Protein AF-A0A3N5G888-F1 (afdb_monomer)

Structure (mmCIF, N/CA/C/O backbone):
data_AF-A0A3N5G888-F1
#
_entry.id   AF-A0A3N5G888-F1
#
loop_
_atom_site.group_PDB
_atom_site.id
_atom_site.type_symbol
_atom_site.label_atom_id
_atom_site.label_alt_id
_atom_site.label_comp_id
_atom_site.label_asym_id
_atom_site.label_entity_id
_atom_site.label_seq_id
_atom_site.pdbx_PDB_ins_code
_atom_site.Cartn_x
_atom_site.Cartn_y
_atom_site.Cartn_z
_atom_site.occupancy
_atom_site.B_iso_or_equiv
_atom_site.auth_seq_id
_atom_site.auth_comp_id
_atom_site.auth_asym_id
_atom_site.auth_atom_id
_atom_site.pdbx_PDB_model_num
ATOM 1 N N . MET A 1 1 ? -8.835 -10.531 22.238 1.00 49.81 1 MET A N 1
ATOM 2 C CA . MET A 1 1 ? -8.653 -9.142 21.767 1.00 49.81 1 MET A CA 1
ATOM 3 C C . MET A 1 1 ? -8.648 -8.246 22.997 1.00 49.81 1 MET A C 1
ATOM 5 O O . MET A 1 1 ? -9.585 -8.353 23.775 1.00 49.81 1 MET A O 1
ATOM 9 N N . LYS A 1 2 ?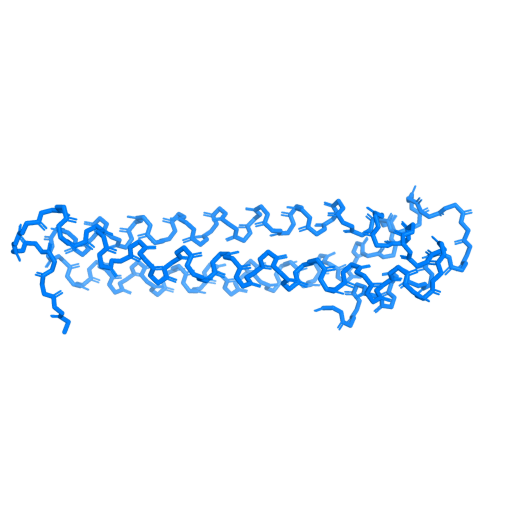 -7.575 -7.481 23.257 1.00 48.91 2 LYS A N 1
ATOM 10 C CA . LYS A 1 2 ? -7.575 -6.506 24.364 1.00 48.91 2 LYS A CA 1
ATOM 11 C C . LYS A 1 2 ? -8.577 -5.409 24.011 1.00 48.91 2 LYS A C 1
ATOM 13 O O . LYS A 1 2 ? -8.503 -4.865 22.915 1.00 48.91 2 LYS A O 1
ATOM 18 N N . ASP A 1 3 ? -9.521 -5.149 24.905 1.00 51.09 3 ASP A N 1
ATOM 19 C CA . ASP A 1 3 ? -10.545 -4.128 24.720 1.00 51.09 3 ASP A CA 1
ATOM 20 C C . ASP A 1 3 ? -9.896 -2.747 24.882 1.00 51.09 3 ASP A C 1
ATOM 22 O O . ASP A 1 3 ? -9.592 -2.312 25.989 1.00 51.09 3 ASP A O 1
ATOM 26 N N . LEU A 1 4 ? -9.611 -2.090 23.757 1.00 59.66 4 LEU A N 1
ATOM 27 C CA . LEU A 1 4 ? -8.947 -0.782 23.712 1.00 59.66 4 LEU A CA 1
ATOM 28 C C . LEU A 1 4 ? -9.892 0.366 24.115 1.00 59.66 4 LEU A C 1
ATOM 30 O O . LEU A 1 4 ? -9.472 1.521 24.117 1.00 59.66 4 LEU A O 1
ATOM 34 N N . THR A 1 5 ? -11.158 0.068 24.446 1.00 57.53 5 THR A N 1
ATOM 35 C CA . THR A 1 5 ? -12.135 1.054 24.945 1.00 57.53 5 THR A CA 1
ATOM 36 C C . THR A 1 5 ? -12.047 1.287 26.457 1.00 57.53 5 THR A C 1
ATOM 38 O O . THR A 1 5 ? -12.717 2.174 26.983 1.00 57.53 5 THR A O 1
ATOM 41 N N . GLN A 1 6 ? -11.210 0.522 27.167 1.00 50.16 6 GLN A N 1
ATOM 42 C CA . GLN A 1 6 ? -11.021 0.601 28.618 1.00 50.16 6 GLN A CA 1
ATOM 43 C C . GLN A 1 6 ? -9.537 0.870 28.930 1.00 50.16 6 GLN A C 1
ATOM 45 O O . GLN A 1 6 ? -8.699 -0.015 28.771 1.00 50.16 6 GLN A O 1
ATOM 50 N N . GLY A 1 7 ? -9.192 2.083 29.383 1.00 62.69 7 GLY A N 1
ATOM 51 C CA . GLY A 1 7 ? -7.822 2.437 29.793 1.00 62.69 7 GLY A CA 1
ATOM 52 C C . GLY A 1 7 ? -7.388 3.865 29.434 1.00 62.69 7 GLY A C 1
ATOM 53 O O . GLY A 1 7 ? -8.189 4.675 28.974 1.00 62.69 7 GLY A O 1
ATOM 54 N N . SER A 1 8 ? -6.107 4.197 29.662 1.00 72.75 8 SER A N 1
ATOM 55 C CA . SER A 1 8 ? -5.562 5.518 29.318 1.00 72.75 8 SER A CA 1
ATOM 56 C C . SER A 1 8 ? -5.250 5.617 27.819 1.00 72.75 8 SER A C 1
ATOM 58 O O . SER A 1 8 ? -4.466 4.842 27.265 1.00 72.75 8 SER A O 1
ATOM 60 N N . VAL A 1 9 ? -5.847 6.616 27.163 1.00 72.50 9 VAL A N 1
ATOM 61 C CA . VAL A 1 9 ? -5.684 6.886 25.723 1.00 72.50 9 VAL A CA 1
ATOM 62 C C . VAL A 1 9 ? -4.204 7.056 25.354 1.00 72.50 9 VAL A C 1
ATOM 64 O O . VAL A 1 9 ? -3.737 6.489 24.369 1.00 72.50 9 VAL A O 1
ATOM 67 N N . GLY A 1 10 ? -3.437 7.766 26.190 1.00 75.12 10 GLY A N 1
ATOM 68 C CA . GLY A 1 10 ? -2.010 8.009 25.963 1.00 75.12 10 GLY A CA 1
ATOM 69 C C . GLY A 1 10 ? -1.146 6.743 26.009 1.00 75.12 10 GLY A C 1
ATOM 70 O O . GLY A 1 10 ? -0.276 6.568 25.160 1.00 75.12 10 GLY A O 1
ATOM 71 N N . GLY A 1 11 ? -1.402 5.822 26.946 1.00 76.50 11 GLY A N 1
ATOM 72 C CA . GLY A 1 11 ? -0.633 4.576 27.051 1.00 76.50 11 GLY A CA 1
ATOM 73 C C . GLY A 1 11 ? -0.887 3.627 25.877 1.00 76.50 11 GLY A C 1
ATOM 74 O O . GLY A 1 11 ? 0.043 2.998 25.369 1.00 76.50 11 GLY A O 1
ATOM 75 N N . HIS A 1 12 ? -2.134 3.551 25.406 1.00 76.88 12 HIS A N 1
ATOM 76 C CA . HIS A 1 12 ? -2.490 2.749 24.231 1.00 76.88 12 HIS A CA 1
ATOM 77 C C . HIS A 1 12 ? -1.909 3.330 22.941 1.00 76.88 12 HIS A C 1
ATOM 79 O O . HIS A 1 12 ? -1.332 2.579 22.155 1.00 76.88 12 HIS A O 1
ATOM 85 N N . LEU A 1 13 ? -1.962 4.656 22.776 1.00 76.44 13 LEU A N 1
ATOM 86 C CA . LEU A 1 13 ? -1.317 5.346 21.659 1.00 76.44 13 LEU A CA 1
ATOM 87 C C . LEU A 1 13 ? 0.177 5.037 21.589 1.00 76.44 13 LEU A C 1
ATOM 89 O O . LEU A 1 13 ? 0.644 4.615 20.541 1.00 76.44 13 LEU A O 1
ATOM 93 N N . VAL A 1 14 ? 0.922 5.176 22.690 1.00 80.50 14 VAL A N 1
ATOM 94 C CA . VAL A 1 14 ? 2.374 4.915 22.693 1.00 80.50 14 VAL A CA 1
ATOM 95 C C . VAL A 1 14 ? 2.685 3.445 22.393 1.00 80.50 14 VAL A C 1
ATOM 97 O O . VAL A 1 14 ? 3.591 3.151 21.614 1.00 80.50 14 VAL A O 1
ATOM 100 N N . THR A 1 15 ? 1.909 2.517 22.959 1.00 82.44 15 THR A N 1
ATOM 101 C CA . THR A 1 15 ? 2.130 1.073 22.771 1.00 82.44 15 THR A CA 1
ATOM 102 C C . THR A 1 15 ? 1.822 0.615 21.341 1.00 82.44 15 THR A C 1
ATOM 104 O O . THR A 1 15 ? 2.457 -0.317 20.860 1.00 82.44 15 THR A O 1
ATOM 107 N N . MET A 1 16 ? 0.878 1.262 20.647 1.00 81.12 16 MET A N 1
ATOM 108 C CA . MET A 1 16 ? 0.584 0.991 19.232 1.00 81.12 16 MET A CA 1
ATOM 109 C C . MET A 1 16 ? 1.498 1.765 18.277 1.00 81.12 16 MET A C 1
ATOM 111 O O . MET A 1 16 ? 1.932 1.223 17.263 1.00 81.12 16 MET A O 1
ATOM 115 N N . ALA A 1 17 ? 1.838 3.011 18.607 1.00 83.44 17 ALA A N 1
ATOM 116 C CA . ALA A 1 17 ? 2.670 3.862 17.768 1.00 83.44 17 ALA A CA 1
ATOM 117 C C . ALA A 1 17 ? 4.123 3.380 17.712 1.00 83.44 17 ALA A C 1
ATOM 119 O O . ALA A 1 17 ? 4.728 3.447 16.649 1.00 83.44 17 ALA A O 1
ATOM 120 N N . MET A 1 18 ? 4.685 2.864 18.812 1.00 86.38 18 MET A N 1
ATOM 121 C CA . MET A 1 18 ? 6.071 2.380 18.832 1.00 86.38 18 MET A CA 1
ATOM 122 C C . MET A 1 18 ? 6.339 1.260 17.799 1.00 86.38 18 MET A C 1
ATOM 124 O O . MET A 1 18 ? 7.259 1.423 16.994 1.00 86.38 18 MET A O 1
ATOM 128 N N . PRO A 1 19 ? 5.561 0.156 17.742 1.00 86.56 19 PRO A N 1
ATOM 129 C CA . PRO A 1 19 ? 5.771 -0.880 16.732 1.00 86.56 19 PRO A CA 1
ATOM 130 C C . PRO A 1 19 ? 5.456 -0.392 15.312 1.00 86.56 19 PRO A C 1
ATOM 132 O O . PRO A 1 19 ? 6.163 -0.772 14.381 1.00 86.56 19 PRO A O 1
ATOM 135 N N . MET A 1 20 ? 4.456 0.482 15.127 1.00 86.62 20 MET A N 1
ATOM 136 C CA . MET A 1 20 ? 4.175 1.075 13.811 1.00 86.62 20 MET A CA 1
ATOM 137 C C . MET A 1 20 ? 5.334 1.952 13.320 1.00 86.62 20 MET A C 1
ATOM 139 O O . MET A 1 20 ? 5.749 1.825 12.171 1.00 86.62 20 MET A O 1
ATOM 143 N N . ALA A 1 21 ? 5.900 2.791 14.191 1.00 88.00 21 ALA A N 1
ATOM 144 C CA . ALA A 1 21 ? 7.038 3.647 13.869 1.00 88.00 21 ALA A CA 1
ATOM 145 C C . ALA A 1 21 ? 8.281 2.822 13.516 1.00 88.00 21 ALA A C 1
ATOM 147 O O . ALA A 1 21 ? 8.937 3.106 12.516 1.00 88.00 21 ALA A O 1
ATOM 148 N N . ALA A 1 22 ? 8.568 1.763 14.281 1.00 89.56 22 ALA A N 1
ATOM 149 C CA . ALA A 1 22 ? 9.634 0.826 13.940 1.00 89.56 22 ALA A CA 1
ATOM 150 C C . ALA A 1 22 ? 9.404 0.209 12.549 1.00 89.56 22 ALA A C 1
ATOM 152 O O . ALA A 1 22 ? 10.313 0.211 11.721 1.00 89.56 22 ALA A O 1
ATOM 153 N N . GLY A 1 23 ? 8.176 -0.235 12.255 1.00 88.62 23 GLY A N 1
ATOM 154 C CA . GLY A 1 23 ? 7.799 -0.760 10.941 1.00 88.62 23 GLY A CA 1
ATOM 155 C C . GLY A 1 23 ? 8.034 0.232 9.798 1.00 88.62 23 GLY A C 1
ATOM 156 O O . GLY A 1 23 ? 8.612 -0.142 8.780 1.00 88.62 23 GLY A O 1
ATOM 157 N N . MET A 1 24 ? 7.670 1.506 9.975 1.00 88.44 24 MET A N 1
ATOM 158 C CA . MET A 1 24 ? 7.906 2.543 8.960 1.00 88.44 24 MET A CA 1
ATOM 159 C C . MET A 1 24 ? 9.399 2.831 8.740 1.00 88.44 24 MET A C 1
ATOM 161 O O . MET A 1 24 ? 9.812 3.087 7.606 1.00 88.44 24 MET A O 1
ATOM 165 N N . ILE A 1 25 ? 10.227 2.752 9.789 1.00 91.44 25 ILE A N 1
ATOM 166 C CA . ILE A 1 25 ? 11.688 2.885 9.662 1.00 91.44 25 ILE A CA 1
ATOM 167 C C . ILE A 1 25 ? 12.249 1.734 8.820 1.00 91.44 25 ILE A C 1
ATOM 169 O O . ILE A 1 25 ? 12.992 1.983 7.872 1.00 91.44 25 ILE A O 1
ATOM 173 N N . PHE A 1 26 ? 11.856 0.489 9.108 1.00 90.56 26 PHE A N 1
ATOM 174 C CA . PHE A 1 26 ? 12.271 -0.671 8.311 1.00 90.56 26 PHE A CA 1
ATOM 175 C C . PHE A 1 26 ? 11.784 -0.584 6.862 1.00 90.56 26 PHE A C 1
ATOM 177 O O . PHE A 1 26 ? 12.556 -0.863 5.948 1.00 90.56 26 PHE A O 1
ATOM 184 N N . GLN A 1 27 ? 10.543 -0.145 6.641 1.00 86.88 27 GLN A N 1
ATOM 185 C CA . GLN A 1 27 ? 9.999 0.073 5.300 1.00 86.88 27 GLN A CA 1
ATOM 186 C C . GLN A 1 27 ? 10.819 1.111 4.520 1.00 86.88 27 GLN A C 1
ATOM 188 O O . GLN A 1 27 ? 11.142 0.898 3.355 1.00 86.88 27 GLN A O 1
ATOM 193 N N . THR A 1 28 ? 11.193 2.217 5.164 1.00 87.44 28 THR A N 1
ATOM 194 C CA . THR A 1 28 ? 12.014 3.265 4.538 1.00 87.44 28 THR A CA 1
ATOM 195 C C . THR A 1 28 ? 13.420 2.759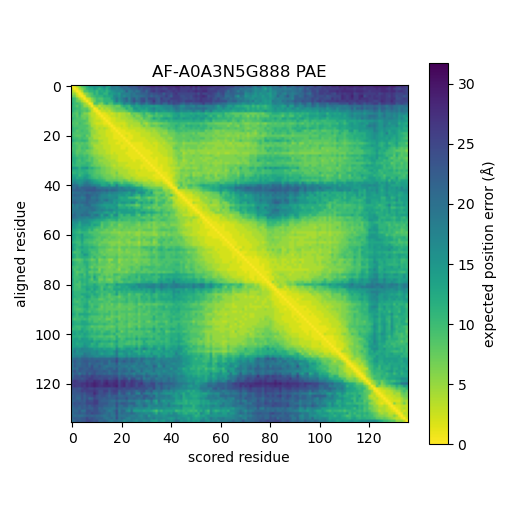 4.216 1.00 87.44 28 THR A C 1
ATOM 197 O O . THR A 1 28 ? 13.931 3.015 3.128 1.00 87.44 28 THR A O 1
ATOM 200 N N . LEU A 1 29 ? 14.040 2.008 5.133 1.00 88.06 29 LEU A N 1
ATOM 201 C CA . LEU A 1 29 ? 15.350 1.395 4.897 1.00 88.06 29 LEU A CA 1
ATOM 202 C C . LEU A 1 29 ? 15.308 0.397 3.740 1.00 88.06 29 LEU A C 1
ATOM 204 O O . LEU A 1 29 ? 16.232 0.377 2.934 1.00 88.06 29 LEU A O 1
ATOM 208 N N . TYR A 1 30 ? 14.237 -0.390 3.631 1.00 86.19 30 TYR A N 1
ATOM 209 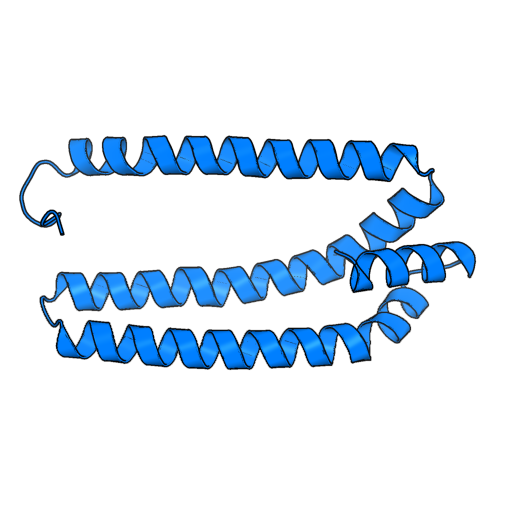C CA . TYR A 1 30 ? 14.041 -1.307 2.514 1.00 86.19 30 TYR A CA 1
ATOM 210 C C . TYR A 1 30 ? 14.006 -0.561 1.177 1.00 86.19 30 TYR A C 1
ATOM 212 O O . TYR A 1 30 ? 14.776 -0.906 0.289 1.00 86.19 30 TYR A O 1
ATOM 220 N N . TYR A 1 31 ? 13.213 0.512 1.066 1.00 82.38 31 TYR A N 1
ATOM 221 C CA . TYR A 1 31 ? 13.197 1.351 -0.141 1.00 82.38 31 TYR A CA 1
ATOM 222 C C . TYR A 1 31 ? 14.575 1.927 -0.480 1.00 82.38 31 TYR A C 1
ATOM 224 O O . TYR A 1 31 ? 14.949 1.999 -1.648 1.00 82.38 31 TYR A O 1
ATOM 232 N N . PHE A 1 32 ? 15.343 2.337 0.531 1.00 83.12 32 PHE A N 1
ATOM 233 C CA . PHE A 1 32 ? 16.680 2.883 0.314 1.00 83.12 32 PHE A CA 1
ATOM 234 C C . PHE A 1 32 ? 17.662 1.821 -0.198 1.00 83.12 32 PHE A C 1
ATOM 236 O O . PHE A 1 32 ? 18.440 2.081 -1.113 1.00 83.12 32 PHE A O 1
ATOM 243 N N . VAL A 1 33 ? 17.621 0.622 0.386 1.00 83.81 33 VAL A N 1
ATOM 244 C CA . VAL A 1 33 ? 18.469 -0.507 -0.013 1.00 83.81 33 VAL A CA 1
ATOM 245 C C . VAL A 1 33 ? 18.094 -0.994 -1.412 1.00 83.81 33 VAL A C 1
ATOM 247 O O . VAL A 1 33 ? 18.983 -1.197 -2.232 1.00 83.81 33 VAL A O 1
ATOM 250 N N . ASP A 1 34 ? 16.802 -1.121 -1.705 1.00 81.62 34 ASP A N 1
ATOM 251 C CA . ASP A 1 34 ? 16.287 -1.481 -3.029 1.00 81.62 34 ASP A CA 1
ATOM 252 C C . ASP A 1 34 ? 16.795 -0.512 -4.106 1.00 81.62 34 ASP A C 1
ATOM 254 O O . ASP A 1 34 ? 17.455 -0.923 -5.063 1.00 81.62 34 ASP A O 1
ATOM 258 N N . LEU A 1 35 ? 16.636 0.796 -3.871 1.00 76.12 35 LEU A N 1
ATOM 259 C CA . LEU A 1 35 ? 17.137 1.826 -4.778 1.00 76.12 35 LEU A CA 1
ATOM 260 C C . LEU A 1 35 ? 18.664 1.777 -4.936 1.00 76.12 35 LEU A C 1
ATOM 262 O O . LEU A 1 35 ? 19.169 2.006 -6.032 1.00 76.12 35 LEU A O 1
ATOM 266 N N . TYR A 1 36 ? 19.407 1.468 -3.870 1.00 79.75 36 TYR A N 1
ATOM 267 C CA . TYR A 1 36 ? 20.864 1.327 -3.925 1.00 79.75 36 TYR A CA 1
ATOM 268 C C . TYR A 1 36 ? 21.298 0.159 -4.823 1.00 79.75 36 TYR A C 1
ATOM 270 O O . TYR A 1 36 ? 22.176 0.330 -5.670 1.00 79.75 36 TYR A O 1
ATOM 278 N N . PHE A 1 37 ? 20.662 -1.009 -4.690 1.00 77.19 37 PHE A N 1
ATOM 279 C CA . PHE A 1 37 ? 20.950 -2.159 -5.550 1.00 77.19 37 PHE A CA 1
ATOM 280 C C . PHE A 1 37 ? 20.562 -1.886 -7.005 1.00 77.19 37 PHE A C 1
ATOM 282 O O . PHE A 1 37 ? 21.362 -2.147 -7.902 1.00 77.19 37 PHE A O 1
ATOM 289 N N . VAL A 1 38 ? 19.391 -1.288 -7.244 1.00 70.06 38 VAL A N 1
ATOM 290 C CA . VAL A 1 38 ? 18.960 -0.845 -8.580 1.00 70.06 38 VAL A CA 1
ATOM 291 C C . VAL A 1 38 ? 19.956 0.150 -9.182 1.00 70.06 38 VAL A C 1
ATOM 293 O O . VAL A 1 38 ? 20.296 0.038 -10.360 1.00 70.06 38 VAL A O 1
ATOM 296 N N . ALA A 1 39 ? 20.467 1.091 -8.384 1.00 68.25 39 ALA A N 1
ATOM 297 C CA . ALA A 1 39 ? 21.459 2.064 -8.833 1.00 68.25 39 ALA A CA 1
ATOM 298 C C . ALA A 1 39 ? 22.771 1.425 -9.280 1.00 68.25 39 ALA A C 1
ATOM 300 O O . ALA A 1 39 ? 23.427 1.918 -10.199 1.00 68.25 39 ALA A O 1
ATOM 301 N N . GLN A 1 40 ? 23.123 0.286 -8.695 1.00 68.75 40 GLN A N 1
ATOM 302 C CA . GLN A 1 40 ? 24.335 -0.436 -9.048 1.00 68.75 40 GLN A CA 1
ATOM 303 C C . GLN A 1 40 ? 24.215 -1.242 -10.356 1.00 68.75 40 GLN A C 1
ATOM 305 O O . GLN A 1 40 ? 25.242 -1.611 -10.925 1.00 68.75 40 GLN A O 1
ATOM 310 N N . LEU A 1 41 ? 22.998 -1.463 -10.880 1.00 66.56 41 LEU A N 1
ATOM 311 C CA . LEU A 1 41 ? 22.774 -2.068 -12.204 1.00 66.56 41 LEU A CA 1
ATOM 312 C C . LEU A 1 41 ? 23.045 -1.095 -13.376 1.00 66.56 41 LEU A C 1
ATOM 314 O O . LEU A 1 41 ? 23.109 -1.537 -14.524 1.00 66.56 41 LEU A O 1
ATOM 318 N N . GLY A 1 42 ? 23.250 0.201 -13.103 1.00 65.31 42 GLY A N 1
ATOM 319 C CA . GLY A 1 42 ? 23.645 1.226 -14.078 1.00 65.31 42 GLY A CA 1
ATOM 320 C C . GLY A 1 42 ? 22.582 2.302 -14.331 1.00 65.31 42 GLY A C 1
ATOM 321 O O . GLY A 1 42 ? 21.401 2.121 -14.036 1.00 65.31 42 GLY A O 1
ATOM 322 N N . ASP A 1 43 ? 22.995 3.426 -14.929 1.00 62.78 43 ASP A N 1
ATOM 323 C CA . ASP A 1 43 ? 22.152 4.625 -15.112 1.00 62.78 43 ASP A CA 1
ATOM 324 C C . ASP A 1 43 ? 20.853 4.356 -15.893 1.00 62.78 43 ASP A C 1
ATOM 326 O O . ASP A 1 43 ? 19.811 4.950 -15.612 1.00 62.78 43 ASP A O 1
ATOM 330 N N . ALA A 1 44 ? 20.879 3.407 -16.837 1.00 59.62 44 ALA A N 1
ATOM 331 C CA . ALA A 1 44 ? 19.694 2.996 -17.592 1.00 59.62 44 ALA A CA 1
ATOM 332 C C . ALA A 1 44 ? 18.651 2.267 -16.719 1.00 59.62 44 ALA A C 1
ATOM 334 O O . ALA A 1 44 ? 17.450 2.420 -16.946 1.00 59.62 44 ALA A O 1
ATOM 335 N N . ALA A 1 45 ? 19.087 1.509 -15.705 1.00 59.28 45 ALA A N 1
ATOM 336 C CA . ALA A 1 45 ? 18.195 0.833 -14.763 1.00 59.28 45 ALA A CA 1
ATOM 337 C C . ALA A 1 45 ? 17.546 1.839 -13.800 1.00 59.28 45 ALA A C 1
ATOM 339 O O . ALA A 1 45 ? 16.343 1.766 -13.560 1.00 59.28 45 ALA A O 1
ATOM 340 N N . VAL A 1 46 ? 18.301 2.839 -13.334 1.00 60.12 46 VAL A N 1
ATOM 341 C CA . VAL A 1 46 ? 17.771 3.927 -12.489 1.00 60.12 46 VAL A CA 1
ATOM 342 C C . VAL A 1 46 ? 16.761 4.781 -13.244 1.00 60.12 46 VAL A C 1
ATOM 344 O O . VAL A 1 46 ? 15.696 5.089 -12.708 1.00 60.12 46 VAL A O 1
ATOM 347 N N . ALA A 1 47 ? 17.051 5.132 -14.500 1.00 60.44 47 ALA A N 1
ATOM 348 C CA . ALA A 1 47 ? 16.106 5.850 -15.352 1.00 60.44 47 ALA A CA 1
ATOM 349 C C . ALA A 1 47 ? 14.824 5.029 -15.590 1.00 60.44 47 ALA A C 1
ATOM 351 O O . ALA A 1 47 ? 13.722 5.576 -15.535 1.00 60.44 47 ALA A O 1
ATOM 352 N N . GLY A 1 48 ? 14.959 3.709 -15.774 1.00 58.69 48 GLY A N 1
ATOM 353 C CA . GLY A 1 48 ? 13.833 2.776 -15.869 1.00 58.69 48 GLY A CA 1
ATOM 354 C C . GLY A 1 48 ? 12.996 2.701 -14.588 1.00 58.69 48 GLY A C 1
ATOM 355 O O . GLY A 1 48 ? 11.768 2.735 -14.661 1.00 58.69 48 GLY A O 1
ATOM 356 N N . VAL A 1 49 ? 13.629 2.679 -13.412 1.00 63.78 49 VAL A N 1
ATOM 357 C CA . VAL A 1 49 ? 12.923 2.691 -12.120 1.00 63.78 49 VAL A CA 1
ATOM 358 C C . VAL A 1 49 ? 12.283 4.045 -11.832 1.00 63.78 49 VAL A C 1
ATOM 360 O O . VAL A 1 49 ? 11.178 4.085 -11.305 1.00 63.78 49 VAL A O 1
ATOM 363 N N . SER A 1 50 ? 12.889 5.160 -12.239 1.00 63.47 50 SER A N 1
ATOM 364 C CA . SER A 1 50 ? 12.255 6.482 -12.134 1.00 63.47 50 SER A CA 1
ATOM 365 C C . SER A 1 50 ? 11.009 6.593 -13.025 1.00 63.47 50 SER A C 1
ATOM 367 O O . SER A 1 50 ? 9.978 7.114 -12.589 1.00 63.47 50 SER A O 1
ATOM 369 N N . ALA A 1 51 ? 11.066 6.029 -14.237 1.00 60.72 51 ALA A N 1
ATOM 370 C CA . ALA A 1 51 ? 9.917 5.916 -15.131 1.00 60.72 51 ALA A CA 1
ATOM 371 C C . ALA A 1 51 ? 8.809 5.037 -14.526 1.00 60.72 51 ALA A C 1
ATOM 373 O O . ALA A 1 51 ? 7.655 5.460 -14.453 1.00 60.72 51 ALA A O 1
ATOM 374 N N . ALA A 1 52 ? 9.161 3.851 -14.021 1.00 62.69 52 ALA A N 1
ATOM 375 C CA . ALA A 1 52 ? 8.230 2.947 -13.345 1.00 62.69 52 ALA A CA 1
ATOM 376 C C . ALA A 1 52 ? 7.693 3.524 -12.022 1.00 62.69 52 ALA A C 1
ATOM 378 O O . ALA A 1 52 ? 6.556 3.248 -11.641 1.00 62.69 52 ALA A O 1
ATOM 379 N N . GLY A 1 53 ? 8.469 4.372 -11.347 1.00 65.88 53 GLY A N 1
ATOM 380 C CA . GLY A 1 53 ? 8.143 4.951 -10.047 1.00 65.88 53 GLY A CA 1
ATOM 381 C C . GLY A 1 53 ? 6.871 5.794 -10.062 1.00 65.88 53 GLY A C 1
ATOM 382 O O . GLY A 1 53 ? 6.110 5.756 -9.099 1.00 65.88 53 GLY A O 1
ATOM 383 N N . ASN A 1 54 ? 6.571 6.493 -11.161 1.00 67.81 54 ASN A N 1
ATOM 384 C CA . ASN A 1 54 ? 5.308 7.229 -11.292 1.00 67.81 54 ASN A CA 1
ATOM 385 C C . ASN A 1 54 ? 4.093 6.288 -11.359 1.00 67.81 54 ASN A C 1
ATOM 387 O O . ASN A 1 54 ? 3.098 6.523 -10.673 1.00 67.81 54 ASN A O 1
ATOM 391 N N . ALA A 1 55 ? 4.179 5.196 -12.124 1.00 66.94 55 ALA A N 1
ATOM 392 C CA . ALA A 1 55 ? 3.134 4.169 -12.141 1.00 66.94 55 ALA A CA 1
ATOM 393 C C . ALA A 1 55 ? 2.996 3.495 -10.767 1.00 66.94 55 ALA A C 1
ATOM 395 O O . ALA A 1 55 ? 1.885 3.310 -10.265 1.00 66.94 55 ALA A O 1
ATOM 396 N N . MET A 1 56 ? 4.126 3.210 -10.119 1.00 70.31 56 MET A N 1
ATOM 397 C CA . MET A 1 56 ? 4.174 2.648 -8.774 1.00 70.31 56 MET A CA 1
ATOM 398 C C . MET A 1 56 ? 3.500 3.570 -7.751 1.00 70.31 56 MET A C 1
ATOM 400 O O . MET A 1 56 ? 2.744 3.093 -6.910 1.00 70.31 56 MET A O 1
ATOM 404 N N . PHE A 1 57 ? 3.684 4.888 -7.863 1.00 74.19 57 PHE A N 1
ATOM 405 C CA . PHE A 1 57 ? 3.008 5.876 -7.019 1.00 74.19 57 PHE A CA 1
ATOM 406 C C . PHE A 1 57 ? 1.485 5.835 -7.164 1.00 74.19 57 PHE A C 1
ATOM 408 O O . PHE A 1 57 ? 0.779 5.909 -6.158 1.00 74.19 57 PHE A O 1
ATOM 415 N N . VAL A 1 58 ? 0.966 5.689 -8.387 1.00 74.00 58 VAL A N 1
ATOM 416 C CA . VAL A 1 58 ? -0.484 5.570 -8.630 1.00 74.00 58 VAL A CA 1
ATOM 417 C C . VAL A 1 58 ? -1.037 4.297 -7.984 1.00 74.00 58 VAL A C 1
ATOM 419 O O . VAL A 1 58 ? -2.061 4.345 -7.300 1.00 74.00 58 VAL A O 1
ATOM 422 N N . ILE A 1 59 ? -0.335 3.172 -8.141 1.00 75.12 59 ILE A N 1
ATOM 423 C CA . ILE A 1 59 ? -0.713 1.890 -7.528 1.00 75.12 59 ILE A CA 1
ATOM 424 C C . ILE A 1 59 ? -0.670 1.982 -5.997 1.00 75.12 59 ILE A C 1
ATOM 426 O O . ILE A 1 59 ? -1.597 1.538 -5.310 1.00 75.12 59 ILE A O 1
ATOM 430 N N . LEU A 1 60 ? 0.377 2.602 -5.451 1.00 80.62 60 LEU A N 1
ATOM 431 C CA . LEU A 1 60 ? 0.546 2.795 -4.015 1.00 80.62 60 LEU A CA 1
ATOM 432 C C . LEU A 1 60 ? -0.563 3.688 -3.444 1.00 80.62 60 LEU A C 1
ATOM 434 O O . LEU A 1 60 ? -1.111 3.374 -2.388 1.00 80.62 60 LEU A O 1
ATOM 438 N N . ALA A 1 61 ? -0.942 4.750 -4.161 1.00 81.19 61 ALA A N 1
ATOM 439 C CA . ALA A 1 61 ? -2.041 5.634 -3.785 1.00 81.19 61 ALA A CA 1
ATOM 440 C C . ALA A 1 61 ? -3.388 4.896 -3.762 1.00 81.19 61 ALA A C 1
ATOM 442 O O . ALA A 1 61 ? -4.117 4.995 -2.776 1.00 81.19 61 ALA A O 1
ATOM 443 N N . LEU A 1 62 ? -3.702 4.106 -4.795 1.00 79.56 62 LEU A N 1
ATOM 444 C CA . LEU A 1 62 ? -4.926 3.294 -4.835 1.00 79.56 62 LEU A CA 1
ATOM 445 C C . LEU A 1 62 ? -4.980 2.286 -3.679 1.00 79.56 62 LEU A C 1
ATOM 447 O O . LEU A 1 62 ? -6.004 2.158 -3.004 1.00 79.56 62 LEU A O 1
ATOM 451 N N . THR A 1 63 ? -3.858 1.615 -3.413 1.00 80.06 63 THR A N 1
ATOM 452 C CA . THR A 1 63 ? -3.744 0.637 -2.322 1.00 80.06 63 THR A CA 1
ATOM 453 C C . THR A 1 63 ? -3.901 1.306 -0.955 1.00 80.06 63 THR A C 1
ATOM 455 O O . THR A 1 63 ? -4.609 0.789 -0.092 1.00 80.06 63 THR A O 1
ATOM 458 N N . GLN A 1 64 ? -3.299 2.484 -0.762 1.00 82.62 64 GLN A N 1
ATOM 459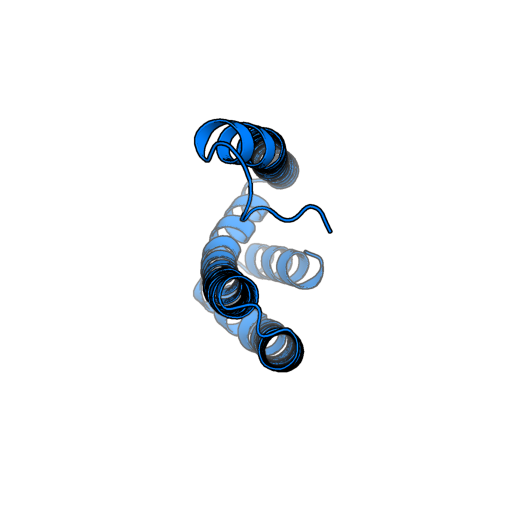 C CA . GLN A 1 64 ? -3.441 3.292 0.454 1.00 82.62 64 GLN A CA 1
ATOM 460 C C . GLN A 1 64 ? -4.886 3.747 0.678 1.00 82.62 64 GLN A C 1
ATOM 462 O O . GLN A 1 64 ? -5.398 3.603 1.787 1.00 82.62 64 GLN A O 1
ATOM 467 N N . VAL A 1 65 ? -5.566 4.243 -0.362 1.00 84.81 65 VAL A N 1
ATOM 468 C CA . VAL A 1 65 ? -6.972 4.678 -0.274 1.00 84.81 65 VAL A CA 1
ATOM 469 C C . VAL A 1 65 ? -7.866 3.535 0.205 1.00 84.81 65 VAL A C 1
ATOM 471 O O . VAL A 1 65 ? -8.654 3.719 1.134 1.00 84.81 65 VAL A O 1
ATOM 474 N N . LEU A 1 66 ? -7.712 2.345 -0.378 1.00 83.81 66 LEU A N 1
ATOM 475 C CA . LEU A 1 66 ? -8.480 1.165 0.019 1.00 83.81 66 LEU A CA 1
ATOM 476 C C . LEU A 1 66 ? -8.117 0.682 1.424 1.00 83.81 66 LEU A C 1
ATOM 478 O O . LEU A 1 66 ? -9.010 0.444 2.235 1.00 83.81 66 LEU A O 1
ATOM 482 N N . GLY A 1 67 ? -6.824 0.558 1.727 1.00 84.06 67 GLY A N 1
ATOM 483 C CA . GLY A 1 67 ? -6.351 0.045 3.011 1.00 84.06 67 GLY A CA 1
ATOM 484 C C . GLY A 1 67 ? -6.748 0.945 4.178 1.00 84.06 67 GLY A C 1
ATOM 485 O O . GLY A 1 67 ? -7.386 0.490 5.129 1.00 84.06 67 GLY A O 1
ATOM 486 N N . VAL A 1 68 ? -6.426 2.237 4.094 1.00 86.50 68 VAL A N 1
ATOM 487 C CA . VAL A 1 68 ? -6.744 3.209 5.150 1.00 86.50 68 VAL A CA 1
ATOM 488 C C . VAL A 1 68 ? -8.256 3.409 5.266 1.00 86.50 68 VAL A C 1
ATOM 490 O O . VAL A 1 68 ? -8.777 3.453 6.381 1.00 86.50 68 VAL A O 1
ATOM 493 N N . GLY A 1 69 ? -8.978 3.460 4.140 1.00 85.38 69 GLY A N 1
ATOM 494 C CA . GLY A 1 69 ? -10.438 3.579 4.124 1.00 85.38 69 GLY A CA 1
ATOM 495 C C . GLY A 1 69 ? -11.140 2.394 4.793 1.00 85.38 69 GLY A C 1
ATOM 496 O O . GLY A 1 69 ? -11.990 2.593 5.663 1.00 85.38 69 GLY A O 1
ATOM 497 N N . ALA A 1 70 ? -10.744 1.164 4.454 1.00 85.31 70 ALA A N 1
ATOM 498 C CA . ALA A 1 70 ? -11.289 -0.048 5.060 1.00 85.31 70 ALA A CA 1
ATOM 499 C C . ALA A 1 70 ? -11.006 -0.111 6.567 1.00 85.31 70 ALA A C 1
ATOM 501 O O . ALA A 1 70 ? -11.917 -0.354 7.359 1.00 85.31 70 ALA A O 1
ATOM 502 N N . VAL A 1 71 ? -9.763 0.162 6.982 1.00 86.25 71 VAL A N 1
ATOM 503 C CA . VAL A 1 71 ? -9.381 0.156 8.403 1.00 86.25 71 VAL A CA 1
ATOM 504 C C . VAL A 1 71 ? -10.175 1.197 9.194 1.00 86.25 71 VAL A C 1
ATOM 506 O O . VAL A 1 71 ? -10.646 0.885 10.287 1.00 86.25 71 VAL A O 1
ATOM 509 N N . ALA A 1 72 ? -10.380 2.400 8.650 1.00 86.81 72 ALA A N 1
ATOM 510 C CA . ALA A 1 72 ? -11.163 3.446 9.310 1.00 86.81 72 ALA A CA 1
ATOM 511 C C . ALA A 1 72 ? -12.634 3.039 9.506 1.00 86.81 72 ALA A C 1
ATOM 513 O O . ALA A 1 72 ? -13.194 3.219 10.591 1.00 86.81 72 ALA A O 1
ATOM 514 N N . LEU A 1 73 ? -13.250 2.450 8.479 1.00 85.31 73 LEU A N 1
ATOM 515 C CA . LEU A 1 73 ? -14.628 1.966 8.537 1.00 85.31 73 LEU A CA 1
ATOM 516 C C . LEU A 1 73 ? -14.784 0.808 9.538 1.00 85.31 73 LEU A C 1
ATOM 518 O O . LEU A 1 73 ? -15.687 0.834 10.379 1.00 85.31 73 LEU A O 1
ATOM 522 N N . ILE A 1 74 ? -13.868 -0.165 9.510 1.00 84.94 74 ILE A N 1
ATOM 523 C CA . ILE A 1 74 ? -13.854 -1.293 10.454 1.00 84.94 74 ILE A CA 1
ATOM 524 C C . ILE A 1 74 ? -13.642 -0.786 11.885 1.00 84.94 74 ILE A C 1
ATOM 526 O O . ILE A 1 74 ? -14.353 -1.211 12.793 1.00 84.94 74 ILE A O 1
ATOM 530 N N . ALA A 1 75 ? -12.722 0.159 12.102 1.00 83.94 75 ALA A N 1
ATOM 531 C CA . ALA A 1 75 ? -12.485 0.753 13.417 1.00 83.94 75 ALA A CA 1
ATOM 532 C C . ALA A 1 75 ? -13.744 1.441 13.975 1.00 83.94 75 ALA A C 1
ATOM 534 O O . ALA A 1 75 ? -14.046 1.299 15.162 1.00 83.94 75 ALA A O 1
ATOM 535 N N . HIS A 1 76 ? -14.519 2.123 13.125 1.00 84.12 76 HIS A N 1
ATOM 536 C CA . HIS A 1 76 ? -15.804 2.711 13.513 1.00 84.12 76 HIS A CA 1
ATOM 537 C C . HIS A 1 76 ? -16.849 1.655 13.904 1.00 84.12 76 HIS A C 1
ATOM 539 O O . HIS A 1 76 ? -17.527 1.829 14.921 1.00 84.12 76 HIS A O 1
ATOM 545 N N . ALA A 1 77 ? -16.977 0.566 13.139 1.00 82.50 77 ALA A N 1
ATOM 546 C CA . ALA A 1 77 ? -17.913 -0.522 13.440 1.00 82.50 77 ALA A CA 1
ATOM 547 C C . ALA A 1 77 ? -17.535 -1.263 14.736 1.00 82.50 77 ALA A C 1
ATOM 549 O O . ALA A 1 77 ? -18.375 -1.463 15.617 1.00 82.50 77 ALA A O 1
ATOM 550 N N . VAL A 1 78 ? -16.243 -1.563 14.917 1.00 82.38 78 VAL A N 1
ATOM 551 C CA . VAL A 1 78 ? -15.704 -2.159 16.150 1.00 82.38 78 VAL A CA 1
ATOM 552 C C . VAL A 1 78 ? -15.938 -1.237 17.352 1.00 82.38 78 VAL A C 1
ATOM 554 O O . VAL A 1 78 ? -16.359 -1.705 18.410 1.00 82.38 78 VAL A O 1
ATOM 557 N N . GLY A 1 79 ? -15.747 0.078 17.193 1.00 80.50 79 GLY A N 1
ATOM 558 C CA . GLY A 1 79 ? -16.017 1.070 18.240 1.00 80.50 79 GLY A CA 1
ATOM 559 C C . GLY A 1 79 ? -17.490 1.145 18.663 1.00 80.50 79 GLY A C 1
ATOM 560 O O . GLY A 1 79 ? -17.781 1.402 19.831 1.00 80.50 79 GLY A O 1
ATOM 561 N N . ARG A 1 80 ? -18.428 0.851 17.751 1.00 84.44 80 ARG A N 1
ATOM 562 C CA . ARG A 1 80 ? -19.870 0.736 18.045 1.00 84.44 80 ARG A CA 1
ATOM 563 C C . ARG A 1 80 ? -20.255 -0.579 18.736 1.00 84.44 80 ARG A C 1
ATOM 565 O O . ARG A 1 80 ? -21.420 -0.750 19.079 1.00 84.44 80 ARG A O 1
ATOM 572 N N . LYS A 1 81 ? -19.293 -1.483 18.969 1.00 79.62 81 LYS A N 1
ATOM 573 C CA . LYS A 1 81 ? -19.492 -2.849 19.490 1.00 79.62 81 LYS A CA 1
ATOM 574 C C . LYS A 1 81 ? -20.392 -3.725 18.610 1.00 79.62 81 LYS A C 1
ATOM 576 O O . LYS A 1 81 ? -20.870 -4.761 19.071 1.00 79.62 81 LYS A O 1
ATOM 581 N N . ASP A 1 82 ? -20.577 -3.352 17.345 1.00 84.25 82 ASP A N 1
ATOM 582 C CA . ASP A 1 82 ? -21.339 -4.136 16.379 1.00 84.25 82 ASP A CA 1
ATOM 583 C C . ASP A 1 82 ? -20.400 -5.077 15.612 1.00 84.25 82 ASP A C 1
ATOM 585 O O . ASP A 1 82 ? -19.819 -4.742 14.579 1.00 84.25 82 ASP A O 1
ATOM 589 N N . GLN A 1 83 ? -20.201 -6.269 16.177 1.00 79.50 83 GLN A N 1
ATOM 590 C CA . GLN A 1 83 ? -19.336 -7.304 15.602 1.00 79.50 83 GLN A CA 1
ATOM 591 C C . GLN A 1 83 ? -19.880 -7.844 14.271 1.00 79.50 83 GLN A C 1
ATOM 593 O O . GLN A 1 83 ? -19.097 -8.269 13.422 1.00 79.50 83 GLN A O 1
ATOM 598 N N . ALA A 1 84 ? -21.205 -7.846 14.088 1.00 85.81 84 ALA A N 1
ATOM 599 C CA . ALA A 1 84 ? -21.826 -8.351 12.869 1.00 85.81 84 ALA A CA 1
ATOM 600 C C . ALA A 1 84 ? -21.553 -7.397 11.701 1.00 85.81 84 ALA A C 1
ATOM 602 O O . ALA A 1 84 ? -21.108 -7.845 10.642 1.00 85.81 84 ALA A O 1
ATOM 603 N N . ASP A 1 85 ? -21.735 -6.095 11.930 1.00 83.81 85 ASP A N 1
ATOM 604 C CA . ASP A 1 85 ? -21.424 -5.057 10.945 1.00 83.81 85 ASP A CA 1
ATOM 605 C C . ASP A 1 85 ? -19.912 -5.002 10.657 1.00 83.81 85 ASP A C 1
ATOM 607 O O . ASP A 1 85 ? -19.493 -5.037 9.501 1.00 83.81 85 ASP A O 1
ATOM 611 N N . ALA A 1 86 ? -19.061 -5.072 11.690 1.00 82.44 86 ALA A N 1
ATOM 612 C CA . ALA A 1 86 ? -17.605 -5.111 11.512 1.00 82.44 86 ALA A CA 1
ATOM 613 C C . ALA A 1 86 ? -17.138 -6.292 10.639 1.00 82.44 86 ALA A C 1
ATOM 615 O O . ALA A 1 86 ? -16.265 -6.123 9.783 1.00 82.44 86 ALA A O 1
ATOM 616 N N . ASN A 1 87 ? -17.727 -7.479 10.823 1.00 84.44 87 ASN A N 1
ATOM 617 C CA . ASN A 1 87 ? -17.388 -8.654 10.023 1.00 84.44 87 ASN A CA 1
ATOM 618 C C . ASN A 1 87 ? -17.898 -8.532 8.577 1.00 84.44 87 ASN A C 1
ATOM 620 O O . ASN A 1 87 ? -17.215 -8.960 7.646 1.00 84.44 87 ASN A O 1
ATOM 624 N N . LEU A 1 88 ? -19.065 -7.913 8.369 1.00 88.06 88 LEU A N 1
ATOM 625 C CA . LEU A 1 88 ? -19.601 -7.639 7.035 1.00 88.06 88 LEU A CA 1
ATOM 626 C C . LEU A 1 88 ? -18.708 -6.649 6.271 1.00 88.06 88 LEU A C 1
ATOM 628 O O . LEU A 1 88 ? -18.327 -6.916 5.129 1.00 88.06 88 LEU A O 1
ATOM 632 N N . LEU A 1 89 ? -18.316 -5.554 6.928 1.00 85.12 89 LEU A N 1
ATOM 633 C CA . LEU A 1 89 ? -17.400 -4.547 6.392 1.00 85.12 89 LEU A CA 1
ATOM 634 C C . LEU A 1 89 ? -16.031 -5.137 6.062 1.00 85.12 89 LEU A C 1
ATOM 636 O O . LEU A 1 89 ? -15.467 -4.823 5.014 1.00 85.12 89 LEU A O 1
ATOM 640 N N . PHE A 1 90 ? -15.505 -6.008 6.925 1.00 85.50 90 PHE A N 1
ATOM 641 C CA . PHE A 1 90 ? -14.253 -6.714 6.670 1.00 85.50 90 PHE A CA 1
ATOM 642 C C . PHE A 1 90 ? -14.350 -7.581 5.409 1.00 85.50 90 PHE A C 1
ATOM 644 O O . PHE A 1 90 ? -13.492 -7.490 4.532 1.00 85.50 90 PHE A O 1
ATOM 651 N N . ASN A 1 91 ? -15.422 -8.367 5.275 1.00 87.69 91 ASN A N 1
ATOM 652 C CA . ASN A 1 91 ? -15.609 -9.256 4.129 1.00 87.69 91 ASN A CA 1
ATOM 653 C C . ASN A 1 91 ? -15.800 -8.472 2.816 1.00 87.69 91 ASN A C 1
ATOM 655 O O . ASN A 1 91 ? -15.221 -8.819 1.786 1.00 87.69 91 ASN A O 1
ATOM 659 N N . GLN A 1 92 ? -16.554 -7.367 2.856 1.00 88.62 92 GLN A N 1
ATOM 660 C CA . GLN A 1 92 ? -16.697 -6.456 1.715 1.00 88.62 92 GLN A CA 1
ATOM 661 C C . GLN A 1 92 ? -15.373 -5.789 1.345 1.00 88.62 92 GLN A C 1
ATOM 663 O O . GLN A 1 92 ? -15.015 -5.751 0.170 1.00 88.62 92 GLN A O 1
ATOM 668 N N . SER A 1 93 ? -14.622 -5.307 2.336 1.00 85.75 93 SER A N 1
ATOM 669 C CA . SER A 1 93 ? -13.314 -4.686 2.115 1.00 85.75 93 SER A CA 1
ATOM 670 C C . SER A 1 93 ? -12.331 -5.673 1.491 1.00 85.75 93 SER A C 1
ATOM 672 O O . SER A 1 93 ? -11.590 -5.300 0.588 1.00 85.75 93 SER A O 1
ATOM 674 N N . LEU A 1 94 ? -12.363 -6.941 1.913 1.00 85.31 94 LEU A N 1
ATOM 675 C CA . LEU A 1 94 ? -11.536 -8.000 1.341 1.00 85.31 94 LEU A CA 1
ATOM 676 C C . LEU A 1 94 ? -11.917 -8.305 -0.116 1.00 85.31 94 LEU A C 1
ATOM 678 O O . LEU A 1 94 ? -11.035 -8.428 -0.963 1.00 85.31 94 LEU A O 1
ATOM 682 N N . LEU A 1 95 ? -13.215 -8.378 -0.428 1.00 88.81 95 LEU A N 1
ATOM 683 C CA . LEU A 1 95 ? -13.702 -8.565 -1.800 1.00 88.81 95 LEU A CA 1
ATOM 684 C C . LEU A 1 95 ? -13.322 -7.395 -2.713 1.00 88.81 95 LEU A C 1
ATOM 686 O O . LEU A 1 95 ? -12.862 -7.618 -3.832 1.00 88.81 95 LEU A O 1
ATOM 690 N N . ILE A 1 96 ? -13.479 -6.157 -2.238 1.00 86.38 96 ILE A N 1
ATOM 691 C CA . ILE A 1 96 ? -13.089 -4.955 -2.984 1.00 86.38 96 ILE A CA 1
ATOM 692 C C . ILE A 1 96 ? -11.570 -4.925 -3.169 1.00 86.38 96 ILE A C 1
ATOM 694 O O . ILE A 1 96 ? -11.105 -4.660 -4.273 1.00 86.38 96 ILE A O 1
ATOM 698 N N . ALA A 1 97 ? -10.793 -5.258 -2.135 1.00 83.88 97 ALA A N 1
ATOM 699 C CA . ALA A 1 97 ? -9.340 -5.352 -2.235 1.00 83.88 97 ALA A CA 1
ATOM 700 C C . ALA A 1 97 ? -8.908 -6.410 -3.261 1.00 83.88 97 ALA A C 1
ATOM 702 O O . ALA A 1 97 ? -8.021 -6.142 -4.068 1.00 83.88 97 ALA A O 1
ATOM 703 N N . ALA A 1 98 ? -9.562 -7.574 -3.292 1.00 85.25 98 ALA A N 1
ATOM 704 C CA . ALA A 1 98 ? -9.297 -8.609 -4.289 1.00 85.25 98 ALA A CA 1
ATOM 705 C C . ALA A 1 98 ? -9.651 -8.144 -5.712 1.00 85.25 98 ALA A C 1
ATOM 707 O O . ALA A 1 98 ? -8.846 -8.309 -6.627 1.00 85.25 98 ALA A O 1
ATOM 708 N N . LEU A 1 99 ? -10.812 -7.508 -5.902 1.00 86.81 99 LEU A N 1
ATOM 709 C CA . LEU A 1 99 ? -11.227 -6.933 -7.188 1.00 86.81 99 LEU A CA 1
ATOM 710 C C . LEU A 1 99 ? -10.256 -5.856 -7.674 1.00 86.81 99 LEU A C 1
ATOM 712 O O . LEU A 1 99 ? -9.827 -5.891 -8.825 1.00 86.81 99 LEU A O 1
ATOM 716 N N . CYS A 1 100 ? -9.876 -4.925 -6.800 1.00 82.69 100 CYS A N 1
ATOM 717 C CA . CYS A 1 100 ? -8.901 -3.887 -7.114 1.00 82.69 100 CYS A CA 1
ATOM 718 C C . CYS A 1 100 ? -7.510 -4.471 -7.372 1.00 82.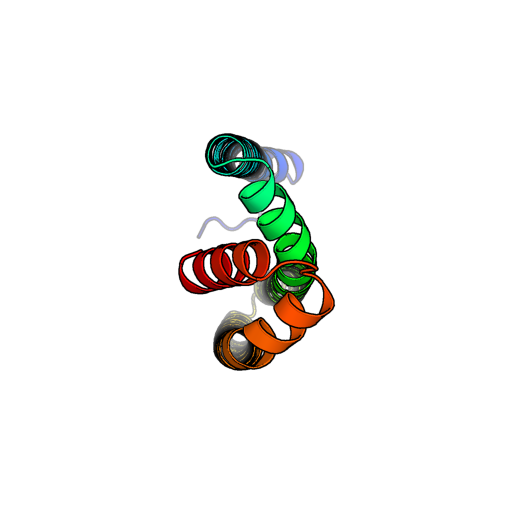69 100 CYS A C 1
ATOM 720 O O . CYS A 1 100 ? -6.825 -3.985 -8.266 1.00 82.69 100 CYS A O 1
ATOM 722 N N . GLY A 1 101 ? -7.113 -5.528 -6.661 1.00 81.00 101 GLY A N 1
ATOM 723 C CA . GLY A 1 101 ? -5.871 -6.256 -6.913 1.00 81.00 101 GLY A CA 1
ATOM 724 C C . GLY A 1 101 ? -5.852 -6.889 -8.303 1.00 81.00 101 GLY A C 1
ATOM 725 O O . GLY A 1 101 ? -4.921 -6.655 -9.068 1.00 81.00 101 GLY A O 1
ATOM 726 N N . VAL A 1 102 ? -6.913 -7.611 -8.680 1.00 82.81 102 VAL A N 1
ATOM 727 C CA . VAL A 1 102 ? -7.047 -8.204 -10.022 1.00 82.81 102 VAL A CA 1
ATOM 728 C C . VAL A 1 102 ? -7.087 -7.123 -11.101 1.00 82.81 102 VAL A C 1
ATOM 730 O O . VAL A 1 102 ? -6.380 -7.239 -12.098 1.00 82.81 102 VAL A O 1
ATOM 733 N N . LEU A 1 103 ? -7.856 -6.048 -10.902 1.00 81.62 103 LEU A N 1
ATOM 734 C CA . LEU A 1 103 ? -7.901 -4.918 -11.835 1.00 81.62 103 LEU A CA 1
ATOM 735 C C . LEU A 1 103 ? -6.530 -4.266 -11.999 1.00 81.62 103 LEU A C 1
ATOM 737 O O . LEU A 1 103 ? -6.122 -4.002 -13.123 1.00 81.62 103 LEU A O 1
ATOM 741 N N . THR A 1 104 ? -5.808 -4.043 -10.903 1.00 75.62 104 THR A N 1
ATOM 742 C CA . THR A 1 104 ? -4.462 -3.456 -10.934 1.00 75.62 104 THR A CA 1
ATOM 743 C C . THR A 1 104 ? -3.470 -4.385 -11.619 1.00 75.62 104 THR A C 1
ATOM 745 O O . THR A 1 104 ? -2.621 -3.907 -12.357 1.00 75.62 104 THR A O 1
ATOM 748 N N . LEU A 1 105 ? -3.594 -5.702 -11.446 1.00 76.00 105 LEU A N 1
ATOM 749 C CA . LEU A 1 105 ? -2.737 -6.680 -12.114 1.00 76.00 105 LEU A CA 1
ATOM 750 C C . LEU A 1 105 ? -3.011 -6.720 -13.623 1.00 76.00 105 LEU A C 1
ATOM 752 O O . LEU A 1 105 ? -2.078 -6.651 -14.418 1.00 76.00 105 LEU A O 1
ATOM 756 N N . VAL A 1 106 ? -4.284 -6.755 -14.027 1.00 77.56 106 VAL A N 1
ATOM 757 C CA . VAL A 1 106 ? -4.691 -6.747 -15.441 1.00 77.56 106 VAL A CA 1
ATOM 758 C C . VAL A 1 106 ? -4.315 -5.428 -16.116 1.00 77.56 106 VAL A C 1
ATOM 760 O O . VAL A 1 106 ? -3.735 -5.442 -17.199 1.00 77.56 106 VAL A O 1
ATOM 763 N N . LEU A 1 107 ? -4.603 -4.289 -15.479 1.00 70.88 107 LEU A N 1
ATOM 764 C CA . LEU A 1 107 ? -4.233 -2.968 -15.990 1.00 70.88 107 LEU A CA 1
ATOM 765 C C . LEU A 1 107 ? -2.719 -2.765 -15.964 1.00 70.88 107 LEU A C 1
ATOM 767 O O . LEU A 1 107 ? -2.182 -2.198 -16.903 1.00 70.88 107 LEU A O 1
ATOM 771 N N . GLY A 1 108 ? -2.024 -3.259 -14.941 1.00 67.88 108 GLY A N 1
ATOM 772 C CA . GLY A 1 108 ? -0.568 -3.224 -14.842 1.00 67.88 108 GLY A CA 1
ATOM 773 C C . GLY A 1 108 ? 0.078 -3.970 -16.002 1.00 67.88 108 GLY A C 1
ATOM 774 O O . GLY A 1 108 ? 0.853 -3.373 -16.735 1.00 67.88 108 GLY A O 1
ATOM 775 N N . TYR A 1 109 ? -0.318 -5.222 -16.249 1.00 65.75 1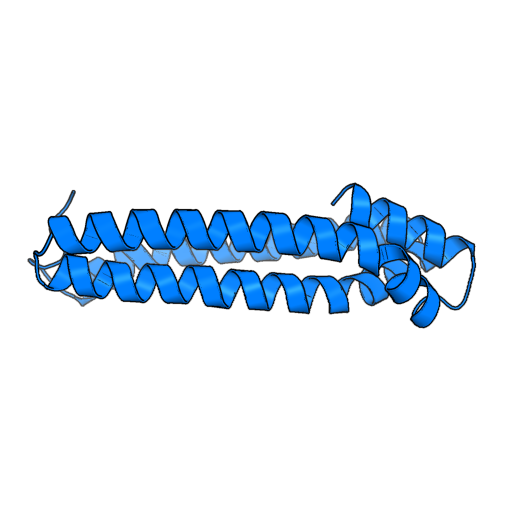09 TYR A N 1
ATOM 776 C CA . TYR A 1 109 ? 0.178 -6.010 -17.384 1.00 65.75 109 TYR A CA 1
ATOM 777 C C . TYR A 1 109 ? -0.205 -5.396 -18.745 1.00 65.75 109 TYR A C 1
ATOM 779 O O . TYR A 1 109 ? 0.620 -5.365 -19.653 1.00 65.75 109 TYR A O 1
ATOM 787 N N . ALA A 1 110 ? -1.430 -4.880 -18.900 1.00 66.50 110 ALA A N 1
ATOM 788 C CA . ALA A 1 110 ? -1.907 -4.337 -20.176 1.00 66.50 110 ALA A CA 1
ATOM 789 C C . ALA A 1 110 ? -1.385 -2.921 -20.492 1.00 66.50 110 ALA A C 1
ATOM 791 O O . ALA A 1 110 ? -1.230 -2.577 -21.664 1.00 66.50 110 ALA A O 1
ATOM 792 N N . LEU A 1 111 ? -1.128 -2.087 -19.476 1.00 64.88 111 LEU A N 1
ATOM 793 C CA . LEU A 1 111 ? -0.624 -0.718 -19.641 1.00 64.88 111 LEU A CA 1
ATOM 794 C C . LEU A 1 111 ? 0.894 -0.603 -19.428 1.00 64.88 111 LEU A C 1
ATOM 796 O O . LEU A 1 111 ? 1.448 0.447 -19.752 1.00 64.88 111 LEU A O 1
ATOM 800 N N . ALA A 1 112 ? 1.578 -1.652 -18.953 1.00 59.47 112 ALA A N 1
ATOM 801 C CA . ALA A 1 112 ? 3.033 -1.660 -18.772 1.00 59.47 112 ALA A CA 1
ATOM 802 C C . ALA A 1 112 ? 3.780 -1.287 -20.060 1.00 59.47 112 ALA A C 1
ATOM 804 O O . ALA A 1 112 ? 4.587 -0.361 -20.057 1.00 59.47 112 ALA A O 1
ATOM 805 N N . GLU A 1 113 ? 3.492 -1.965 -21.173 1.00 56.38 113 GLU A N 1
ATOM 806 C CA . GLU A 1 113 ? 4.135 -1.695 -22.465 1.00 56.38 113 GLU A CA 1
ATOM 807 C C . GLU A 1 113 ? 3.892 -0.269 -22.994 1.00 56.38 113 GLU A C 1
ATOM 809 O O . GLU A 1 113 ?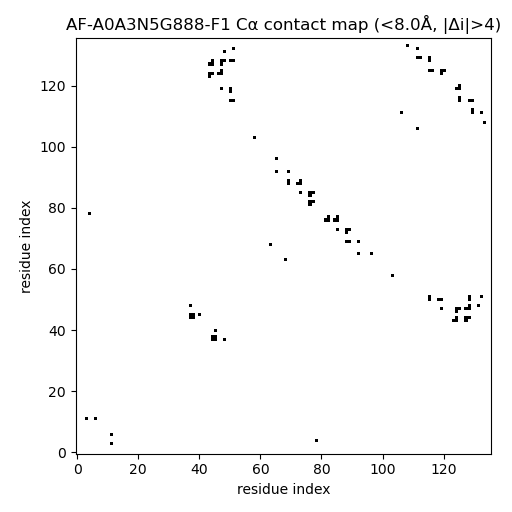 4.875 0.417 -23.278 1.00 56.38 113 GLU A O 1
ATOM 814 N N . PRO A 1 114 ? 2.647 0.240 -23.107 1.00 58.72 114 PRO A N 1
ATOM 815 C CA . PRO A 1 114 ? 2.413 1.589 -23.627 1.00 58.72 114 PRO A CA 1
ATOM 816 C C . PRO A 1 114 ? 2.879 2.699 -22.669 1.00 58.72 114 PRO A C 1
ATOM 818 O O . PRO A 1 114 ? 3.281 3.772 -23.122 1.00 58.72 114 PRO A O 1
ATOM 821 N N . TYR A 1 115 ? 2.880 2.465 -21.353 1.00 59.09 115 TYR A N 1
ATOM 822 C CA . TYR A 1 115 ? 3.393 3.437 -20.385 1.00 59.09 115 TYR A CA 1
ATOM 823 C C . TYR A 1 115 ? 4.921 3.534 -20.451 1.00 59.09 115 TYR A C 1
ATOM 825 O O . TYR A 1 115 ? 5.485 4.622 -20.562 1.00 59.09 115 TYR A O 1
ATOM 833 N N . VAL A 1 116 ? 5.609 2.394 -20.486 1.00 53.94 116 VAL A N 1
ATOM 834 C CA . VAL A 1 116 ? 7.069 2.371 -20.601 1.00 53.94 116 VAL A CA 1
ATOM 835 C C . VAL A 1 116 ? 7.521 2.847 -21.991 1.00 53.94 116 VAL A C 1
ATOM 837 O O . VAL A 1 116 ? 8.559 3.492 -22.092 1.00 53.94 116 VAL A O 1
ATOM 840 N N . ALA A 1 117 ? 6.726 2.640 -23.047 1.00 55.66 117 ALA A N 1
ATOM 841 C CA . ALA A 1 117 ? 7.000 3.176 -24.384 1.00 55.66 117 ALA A CA 1
ATOM 842 C C . ALA A 1 117 ? 6.790 4.698 -24.516 1.00 55.66 117 ALA A C 1
ATOM 844 O O . ALA A 1 117 ? 7.400 5.316 -25.385 1.00 55.66 117 ALA A O 1
ATOM 845 N N . THR A 1 118 ? 5.950 5.321 -23.680 1.00 55.94 118 THR A N 1
ATOM 846 C CA . THR A 1 118 ? 5.769 6.789 -23.680 1.00 55.94 118 THR A CA 1
ATOM 847 C C . THR A 1 118 ? 6.800 7.511 -22.811 1.00 55.94 118 THR A C 1
ATOM 849 O O . THR A 1 118 ? 7.094 8.677 -23.069 1.00 55.94 118 THR A O 1
ATOM 852 N N . VAL A 1 119 ? 7.375 6.828 -21.813 1.00 53.88 119 VAL A N 1
ATOM 853 C CA . VAL A 1 119 ? 8.372 7.400 -20.889 1.00 53.88 119 VAL A CA 1
ATOM 854 C C . VAL A 1 119 ? 9.818 7.009 -21.249 1.00 53.88 119 VAL A C 1
ATOM 856 O O . VAL A 1 119 ? 10.746 7.778 -21.002 1.00 53.88 119 VAL A O 1
ATOM 859 N N . GLY A 1 120 ? 10.042 5.836 -21.847 1.00 49.78 120 GLY A N 1
ATOM 860 C CA . GLY A 1 120 ? 11.364 5.335 -22.227 1.00 49.78 120 GLY A CA 1
ATOM 861 C C . GLY A 1 120 ? 11.804 5.817 -23.610 1.00 49.78 120 GLY A C 1
ATOM 862 O O . GLY A 1 120 ? 11.258 5.390 -24.619 1.00 49.78 120 GLY A O 1
ATOM 863 N N . ALA A 1 121 ? 12.838 6.662 -23.666 1.00 49.41 121 ALA A N 1
ATOM 864 C CA . ALA A 1 121 ? 13.410 7.157 -24.923 1.00 49.41 121 ALA A CA 1
ATOM 865 C C . ALA A 1 121 ? 14.251 6.113 -25.698 1.00 49.41 121 ALA A C 1
ATOM 867 O O . ALA A 1 121 ? 14.535 6.326 -26.873 1.00 49.41 121 ALA A O 1
ATOM 868 N N . ASP A 1 122 ? 14.646 4.996 -25.066 1.00 52.56 122 ASP A N 1
ATOM 869 C CA . ASP A 1 122 ? 15.598 4.026 -25.624 1.00 52.56 122 ASP A CA 1
ATOM 870 C C . ASP A 1 122 ? 15.166 2.563 -25.387 1.00 52.56 122 ASP A C 1
ATOM 872 O O . ASP A 1 122 ? 14.640 2.212 -24.324 1.00 52.56 122 ASP A O 1
ATOM 876 N N . ALA A 1 123 ? 15.400 1.681 -26.367 1.00 55.59 123 ALA A N 1
ATOM 877 C CA . ALA A 1 123 ? 14.880 0.304 -26.381 1.00 55.59 123 ALA A CA 1
ATOM 878 C C . ALA A 1 123 ? 15.430 -0.577 -25.239 1.00 55.59 123 ALA A C 1
ATOM 880 O O . ALA A 1 123 ? 14.792 -1.556 -24.837 1.00 55.59 123 ALA A O 1
ATOM 881 N N . ALA A 1 124 ? 16.603 -0.228 -24.704 1.00 53.88 124 ALA A N 1
ATOM 882 C CA . ALA A 1 124 ? 17.200 -0.888 -23.544 1.00 53.88 124 ALA A CA 1
ATOM 883 C C . ALA A 1 124 ? 16.498 -0.497 -22.228 1.00 53.88 124 ALA A C 1
ATOM 885 O O . ALA A 1 124 ? 16.217 -1.368 -21.403 1.00 53.88 124 ALA A O 1
ATOM 886 N N . THR A 1 125 ? 16.136 0.780 -22.067 1.00 55.34 125 THR A N 1
ATOM 887 C CA . THR A 1 125 ? 15.403 1.306 -20.901 1.00 55.34 125 THR A CA 1
ATOM 888 C C . THR A 1 125 ? 13.999 0.720 -20.827 1.00 55.34 125 THR A C 1
ATOM 890 O O . THR A 1 125 ? 13.533 0.355 -19.749 1.00 55.34 125 THR A O 1
ATOM 893 N N . ILE A 1 126 ? 13.352 0.540 -21.984 1.00 55.59 126 ILE A N 1
ATOM 894 C CA . ILE A 1 126 ? 12.023 -0.074 -22.064 1.00 55.59 126 ILE A CA 1
ATOM 895 C C . ILE A 1 126 ? 12.055 -1.526 -21.579 1.00 55.59 126 ILE A C 1
ATOM 897 O O . ILE A 1 126 ? 11.188 -1.941 -20.811 1.00 55.59 126 ILE A O 1
ATOM 901 N N . ARG A 1 127 ? 13.079 -2.291 -21.977 1.00 57.97 127 ARG A N 1
ATOM 902 C CA . ARG A 1 127 ? 13.227 -3.712 -21.625 1.00 57.97 127 ARG A CA 1
ATOM 903 C C . ARG A 1 127 ? 13.596 -3.918 -20.152 1.00 57.97 127 ARG A C 1
ATOM 905 O O . ARG A 1 127 ? 13.085 -4.836 -19.512 1.00 57.97 127 ARG A O 1
ATOM 912 N N . ALA A 1 128 ? 14.447 -3.049 -19.604 1.00 56.78 128 ALA A N 1
ATOM 913 C CA . ALA A 1 128 ? 14.778 -3.050 -18.180 1.00 56.78 128 ALA A CA 1
ATOM 914 C C . ALA A 1 128 ? 13.569 -2.643 -17.317 1.00 56.78 128 ALA A C 1
ATOM 916 O O . ALA A 1 128 ? 13.265 -3.321 -16.339 1.00 56.78 128 ALA A O 1
ATOM 917 N N . GLY A 1 129 ? 12.829 -1.603 -17.725 1.00 54.34 129 GLY A N 1
ATOM 918 C CA . GLY A 1 129 ? 11.626 -1.139 -17.031 1.00 54.34 129 GLY A CA 1
ATOM 919 C C . GLY A 1 129 ? 10.493 -2.167 -17.026 1.00 54.34 129 GLY A C 1
ATOM 920 O O . GLY A 1 129 ? 9.898 -2.399 -15.981 1.00 54.34 129 GLY A O 1
ATOM 921 N N . THR A 1 130 ? 10.235 -2.852 -18.148 1.00 55.59 130 THR A N 1
ATOM 922 C CA . THR A 1 130 ? 9.237 -3.944 -18.195 1.00 55.59 130 THR A CA 1
ATOM 923 C C . THR A 1 130 ? 9.665 -5.159 -17.382 1.00 55.59 130 THR A C 1
ATOM 925 O O . THR A 1 130 ? 8.830 -5.747 -16.706 1.00 55.59 130 THR A O 1
ATOM 928 N N . THR A 1 131 ? 10.952 -5.520 -17.382 1.00 59.53 131 THR A N 1
ATOM 929 C CA . THR A 1 131 ? 11.444 -6.630 -16.545 1.00 59.53 131 THR A CA 1
ATOM 930 C C . THR A 1 131 ? 11.276 -6.314 -15.062 1.00 59.53 131 THR A C 1
ATOM 932 O O . THR A 1 131 ? 10.813 -7.172 -14.318 1.00 59.53 131 THR A O 1
ATOM 935 N N . TYR A 1 132 ? 11.577 -5.081 -14.642 1.00 59.56 132 TYR A N 1
ATOM 936 C CA . TYR A 1 132 ? 11.332 -4.640 -13.270 1.00 59.56 132 TYR A CA 1
ATOM 937 C C . TYR A 1 132 ? 9.840 -4.685 -12.933 1.00 59.56 132 TYR A C 1
ATOM 939 O O . TYR A 1 132 ? 9.458 -5.269 -11.934 1.00 59.56 132 TYR A O 1
ATOM 947 N N . LEU A 1 133 ? 8.975 -4.167 -13.805 1.00 57.53 133 LEU A N 1
ATOM 948 C CA . LEU A 1 133 ? 7.530 -4.119 -13.557 1.00 57.53 133 LEU A CA 1
ATOM 949 C C . LEU A 1 133 ? 6.857 -5.506 -13.557 1.00 57.53 133 LEU A C 1
ATOM 951 O O . LEU A 1 133 ? 5.791 -5.662 -12.973 1.00 57.53 133 LEU A O 1
ATOM 955 N N . TYR A 1 134 ? 7.469 -6.507 -14.200 1.00 56.69 134 TYR A N 1
ATOM 956 C CA . TYR A 1 134 ? 6.996 -7.894 -14.180 1.00 56.69 134 TYR A CA 1
ATOM 957 C C . TYR A 1 134 ? 7.501 -8.718 -12.990 1.00 56.69 134 TYR A C 1
ATOM 959 O O . TYR A 1 134 ? 6.845 -9.697 -12.633 1.00 56.69 134 TYR A O 1
ATOM 967 N N . TRP A 1 135 ? 8.658 -8.366 -12.423 1.00 51.66 135 TRP A N 1
ATOM 968 C CA . TRP A 1 135 ? 9.330 -9.148 -11.375 1.00 51.66 135 TRP A CA 1
ATOM 969 C C . TRP A 1 135 ? 9.401 -8.459 -10.006 1.00 51.66 135 TRP A C 1
ATOM 971 O O . TRP A 1 135 ? 9.811 -9.113 -9.045 1.00 51.66 135 TRP A O 1
ATOM 981 N N . PHE A 1 136 ? 9.022 -7.183 -9.919 1.00 48.12 136 PHE A N 1
ATOM 982 C CA . PHE A 1 136 ? 8.784 -6.461 -8.669 1.00 48.12 136 PHE A CA 1
ATOM 983 C C . PHE A 1 136 ? 7.392 -6.789 -8.118 1.00 48.12 136 PHE A C 1
ATOM 985 O O . PHE A 1 136 ? 7.288 -7.055 -6.899 1.00 48.12 136 PHE A O 1
#

Nearest PDB structures (foldseek):
  4mlb-assembly1_C  TM=9.165E-01  e=2.391E-02  Pyrococcus furiosus
  7php-assembly1_A  TM=7.944E-01  e=2.141E-01  Vibrio cholerae RC385
  6z70-assembly1_A  TM=8.160E-01  e=6.229E-01  Aquifex aeolicus VF5
  6fv7-assembly1_B  TM=8.995E-01  e=1.294E+00  Aquifex aeolicus VF5

pLDDT: mean 73.23, std 12.75, range [48.12, 91.44]

Sequence (136 aa):
MKDLTQGSVGGHLVTMAMPMAAGMIFQTLYYFVDLYFVAQLGDAAVAGVSAAGNAMFVILALTQVLGVGAVALIAHAVGRKDQADANLLFNQSLLIAALCGVLTLVLGYALAEPYVATVGADAATIRAGTTYLYWF

Solvent-accessible surface area (backbone atoms only — not comparable to full-atom values): 7446 Å² total; per-residue (Å²): 130,84,67,85,90,66,79,62,68,66,62,52,48,53,65,54,46,53,61,51,50,52,50,52,51,53,52,51,50,47,54,52,51,52,51,50,57,43,48,72,72,32,72,55,43,40,54,16,47,57,55,48,43,59,58,48,48,54,54,49,49,54,51,47,54,52,52,55,50,44,52,51,53,34,51,53,28,51,73,69,68,36,63,69,58,23,52,49,50,49,53,50,43,50,51,51,50,49,52,52,48,52,50,49,51,54,50,45,68,68,42,45,62,63,51,37,60,75,66,36,93,43,77,66,30,32,53,48,29,50,51,47,73,74,73,111

Radius of gyration: 19.99 Å; Cα contacts (8 Å, |Δi|>4): 59; chains: 1; bounding box: 46×17×56 Å

Secondary structure (DSSP, 8-state):
---TTSS-HHHHHHHHHHHHHHHHHHHHHHHHHHHHHHHHT-HHHHHHHHHHHHHHHHHHHHHHHHHHHHHHHHHHHHHTT-HHHHHHHHHHHHHHHHHHHHHHHHHHHHHHHHHHHHH-SSHHHHHHHHHHHHH-

Mean predicted aligned error: 11.19 Å

Foldseek 3Di:
DPDPVDDDPVVVCCVVVVVVVVVVVVVVVVVVVVLVVQVVVDPLSNLLCVLVVVVVVVLVVVLCCLVVVLVVLLVVCVVVVNPVVSVVSVVVSVVVNVVSVVVCVVCLVVCLQVSLVVRPPDPSSSVSNSVVSVPD

=== Feature glossary ===
A reading guide for the features in this record.

Start from the sequence.

  · Sequence gives the chain of amino acids in standard one-letter code (A=alanine, C=cysteine, …, Y=tyrosine), read N→C. It is the only feature that is directly encoded by the gene; all structural features are derived from the folded form of this sequence.

Fold it, and you get atomic coordinates and the backbone conformation that goes with them.

  · Structure coordinates are given as an mmCIF _atom_site loop: one row per atom with element, residue name, chain id, sequence number, and x/y/z position in Å. Only the four main-chain atoms per residue are included here; side chains are omitted to keep the record compact.

  · Backbone dihedral angles. Every residue except chain termini has a φ (preceding-C → N → Cα → C) and a ψ (N → Cα → C → next-N). They are reported in degrees following the IUPAC sign convention. Secondary structure is essentially a statement about which (φ, ψ) basin each residue occupies.

  · Eight-state secondary structure (DSSP): H is the canonical α-helix, G the tighter 3₁₀-helix, I the wider π-helix; E/B are β-structure, T and S are turns and bends, and '-' is everything else. DSSP derives these from the pattern of main-chain N–H···O=C hydrogen bonds, not from the sequence.

  · SS3 is a coarse helix/strand/coil call (letters a/b/c) made by the P-SEA algorithm from inter-Cα distances and dihedrals. It is less detailed than DSSP but needs only Cα positions.

Summarize the fold with a handful of shape descriptors and a per-residue structural alphabet.

  · Radius of gyration (Rg) is the root-mean-square distance of Cα atoms from their centroid — a single number for overall size and compactness. A globular domain of N residues has Rg ≈ 2.2·N^0.38 Å; an extended or disordered chain has a much larger Rg. The Cα contact count is the number of residue pairs whose Cα atoms are within 8 Å and are more than four positions apart in sequence — a standard proxy for tertiary packing density. The bounding box is the smallest axis-aligned box enclosing all Cα atoms.

  · 3Di is Foldseek's structural alphabet. Each residue is assigned one of twenty discrete states based on how its Cα sits relative to its spatial (not sequential) neighbors. Aligning 3Di strings finds structural homologs roughly as well as full 3D superposition, but orders of magnitude faster.

  · Solvent-accessible surface area (SASA) is the area in Å² traced out by the centre of a 1.4 Å probe sphere (a water molecule) rolled over the protein's van der Waals surface (Shrake–Rupley / Lee–Richards construction). Buried residues have near-zero SASA; fully exposed residues can exceed 200 Å². The total SASA scales roughly with the number of surface residues.

Ask how reliable the model is.

 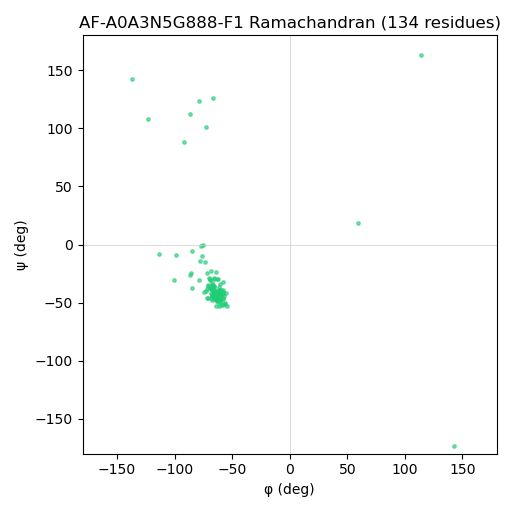 · For AlphaFold models, the B-factor field carries pLDDT — the model's own estimate of local accuracy on a 0–100 scale. Regions with pLDDT<50 should be treated as essentially unmodeled; they often correspond to intrinsically disordered segments.

  · For experimental (PDB) structures, the B-factor (temperature factor) quantifies the positional spread of each atom in the crystal — a combination of thermal vibration and static disorder — in units of Å². High B-factors mark flexible loops or poorly resolved regions; low B-factors mark the rigid, well-ordered core.

  · Predicted Aligned Error (PAE) is an AlphaFold confidence matrix: entry (i, j) is the expected error in the position of residue j, in ångströms, when the prediction is superimposed on the true structure at residue i. Low PAE within a block of residues means that block is internally rigid and well-predicted; high PAE between two blocks means their relative placement is uncertain even if each block individually is confident.

Place it in context: what it resembles, what it is annotated as, and how it looks.

  · Structural nearest neighbors (via Foldseek easy-search vs the PDB). Reported per hit: target PDB id, E-value, and alignment TM-score. A TM-score above ~0.5 is the conventional threshold for 'same fold'.

  · Functional annotations link the protein to curated databases. InterPro entries identify conserved domains and families by matching the sequence against member-database signatures (Pfam, PROSITE, CDD, …). Gene Ontology (GO) terms describe molecular fu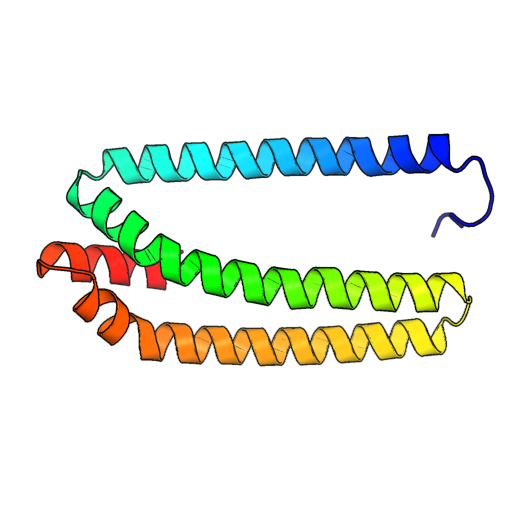nction, biological process, and cellular component in a controlled vocabulary. CATH places the structure in a hierarchical fold classification (Class/Architecture/Topology/Homologous-superfamily). The organism is the source species.

  · The contact map is a binary N×N matrix image: pixel (i, j) is dark where Cα_i and Cα_j are within 8 Å and |i−j|>4. Because the |i−j|>4 filter removes local helical contacts, off-diagonal stripes parallel to the main diagonal indicate parallel β-sheets; stripes perpendicular to it indicate antiparallel β-sheets. The Ramachandran plot scatters every residue's (φ, ψ) pair against the sterically allowed regions. The PAE heatmap renders the predicted-aligned-error matrix.

  · Six rendered views show the 3D structure from the faces of a cube — i.e. along ±x, ±y, ±z. Rendering representation is drawn randomly per protein from cartoon (secondary-structure ribbons), sticks (backbone bonds), or molecular surface; coloring is either N→C rainbow (blue at the N-terminus through red at the C-terminus) or one color per chain.